Protein AF-A0A6I9PAQ1-F1 (afdb_monomer)

Foldseek 3Di:
DDDDDDDDDDPDPDPPCVPDDPVRVVVVVVVVVVVVVCVPDPPVVVVVVVVPPPPPDPDPDDDDDDDDPDDPDPVPVVLVVLVVVLVVLVVLLVVLVVLVVCVVVCVPVDQDPVNVVSVVCNVVSVVSNVVSVVVD

Nearest PDB structures (foldseek):
  8cok-assembly1_A  TM=4.013E-01  e=2.602E+00  Homo sapiens
  6jx6-assembly1_C  TM=5.264E-01  e=7.645E+00  Homo sapiens

Organism: NCBI:txid8208

Sequence (136 aa):
MSAPESQQQKPAGDSDTAGLSKAAKRNMKRKEKRKQQQEDGDVDSVSDAVENVSISEDANEKTSKSNPPNPPDDSSASAAERAKKLKNLKKKLRQAEDLQQKVDSGEIDEVTKDQKEKLSRVETLRDEVLQLERES

Solvent-accessible surface area (backbone atoms only — not comparable to full-atom values): 8704 Å² total; per-residue (Å²): 140,87,82,85,82,84,80,88,75,77,82,83,77,70,79,90,54,82,86,56,54,76,64,53,53,54,48,52,55,52,52,52,55,54,47,57,62,48,76,77,72,58,65,65,65,62,53,53,63,65,71,67,68,73,87,59,86,90,64,98,72,89,82,84,90,71,82,77,77,86,71,82,87,62,62,64,67,53,46,57,53,49,53,50,50,44,55,52,37,53,52,52,36,49,55,30,49,56,49,50,50,32,44,75,70,56,78,43,85,75,79,47,72,70,53,50,55,44,50,68,42,38,63,60,37,51,52,53,38,54,50,53,62,72,77,103

InterPro domains:
  IPR039333 Partner of Y14 and mago [PTHR22959] (6-135)

Structure (mmCIF, N/CA/C/O backbone):
data_AF-A0A6I9PAQ1-F1
#
_entry.id   AF-A0A6I9PAQ1-F1
#
loop_
_atom_site.group_PDB
_atom_site.id
_atom_site.type_symbol
_atom_site.label_atom_id
_atom_site.label_alt_id
_atom_site.label_comp_id
_atom_site.label_asym_id
_atom_site.label_entity_id
_atom_site.label_seq_id
_atom_site.pdbx_PDB_ins_code
_atom_site.Cartn_x
_atom_site.Cartn_y
_atom_site.Cartn_z
_atom_site.occupancy
_atom_site.B_iso_or_equiv
_atom_site.auth_seq_id
_atom_site.auth_comp_id
_atom_site.auth_asym_id
_atom_site.auth_atom_id
_atom_site.pdbx_PDB_model_num
ATOM 1 N N . MET A 1 1 ? 13.706 -49.468 59.298 1.00 41.09 1 MET A N 1
ATOM 2 C CA . MET A 1 1 ? 14.551 -49.165 58.124 1.00 41.09 1 MET A CA 1
ATOM 3 C C . MET A 1 1 ? 13.664 -48.445 57.125 1.00 41.09 1 MET A C 1
ATOM 5 O O . MET A 1 1 ? 12.723 -49.047 56.630 1.00 41.09 1 MET A O 1
ATOM 9 N N . SER A 1 2 ? 13.881 -47.140 56.972 1.00 43.12 2 SER A N 1
ATOM 10 C CA . SER A 1 2 ? 13.083 -46.234 56.138 1.00 43.12 2 SER A CA 1
ATOM 11 C C . SER A 1 2 ? 13.623 -46.186 54.710 1.00 43.12 2 SER A C 1
ATOM 13 O O . SER A 1 2 ? 14.837 -46.162 54.528 1.00 43.12 2 SER A O 1
ATOM 15 N N . ALA A 1 3 ? 12.733 -46.079 53.725 1.00 54.00 3 ALA A N 1
ATOM 16 C CA . ALA A 1 3 ? 13.043 -45.621 52.373 1.00 54.00 3 ALA A CA 1
ATOM 17 C C . ALA A 1 3 ? 11.955 -44.620 51.944 1.00 54.00 3 ALA A C 1
ATOM 19 O O . ALA A 1 3 ? 10.779 -44.984 51.984 1.00 54.00 3 ALA A O 1
ATOM 20 N N . PRO A 1 4 ? 12.294 -43.373 51.576 1.00 51.00 4 PRO A N 1
ATOM 21 C CA . PRO A 1 4 ? 11.355 -42.474 50.923 1.00 51.00 4 PRO A CA 1
ATOM 22 C C . PRO A 1 4 ? 11.511 -42.548 49.397 1.00 51.00 4 PRO A C 1
ATOM 24 O O . PRO A 1 4 ? 12.598 -42.377 48.844 1.00 51.00 4 PRO A O 1
ATOM 27 N N . GLU A 1 5 ? 10.390 -42.797 48.726 1.00 46.84 5 GLU A N 1
ATOM 28 C CA . GLU A 1 5 ? 10.233 -42.743 47.276 1.00 46.84 5 GLU A CA 1
ATOM 29 C C . GLU A 1 5 ? 10.329 -41.284 46.803 1.00 46.84 5 GLU A C 1
ATOM 31 O O . GLU A 1 5 ? 9.583 -40.407 47.240 1.00 46.84 5 GLU A O 1
ATOM 36 N N . SER A 1 6 ? 11.305 -41.011 45.938 1.00 48.34 6 SER A N 1
ATOM 37 C CA . SER A 1 6 ? 11.555 -39.684 45.378 1.00 48.34 6 SER A CA 1
ATOM 38 C C . SER A 1 6 ? 10.539 -39.376 44.282 1.00 48.34 6 SER A C 1
ATOM 40 O O . SER A 1 6 ? 10.718 -39.755 43.125 1.00 48.34 6 SER A O 1
ATOM 42 N N . GLN A 1 7 ? 9.476 -38.654 44.636 1.00 50.91 7 GLN A N 1
ATOM 43 C CA . GLN A 1 7 ? 8.576 -38.056 43.658 1.00 50.91 7 GLN A CA 1
ATOM 44 C C . GLN A 1 7 ? 9.226 -36.796 43.074 1.00 50.91 7 GLN A C 1
ATOM 46 O O . GLN A 1 7 ? 9.387 -35.765 43.723 1.00 50.91 7 GLN A O 1
ATOM 51 N N . GLN A 1 8 ? 9.639 -36.925 41.819 1.00 51.41 8 GLN A N 1
ATOM 52 C CA . GLN A 1 8 ? 10.270 -35.903 40.999 1.00 51.41 8 GLN A CA 1
ATOM 53 C C . GLN A 1 8 ? 9.258 -34.779 40.700 1.00 51.41 8 GLN A C 1
ATOM 55 O O . GLN A 1 8 ? 8.426 -34.892 39.798 1.00 51.41 8 GLN A O 1
ATOM 60 N N . GLN A 1 9 ? 9.310 -33.680 41.457 1.00 46.59 9 GLN A N 1
ATOM 61 C CA . GLN A 1 9 ? 8.621 -32.440 41.105 1.00 46.59 9 GLN A CA 1
ATOM 62 C C . GLN A 1 9 ? 9.584 -31.475 40.404 1.00 46.59 9 GLN A C 1
ATOM 64 O O . GLN A 1 9 ? 10.635 -31.094 40.906 1.00 46.59 9 GLN A O 1
ATOM 69 N N . LYS A 1 10 ? 9.172 -31.154 39.178 1.00 51.62 10 LYS A N 1
ATOM 70 C CA . LYS A 1 10 ? 9.732 -30.238 38.181 1.00 51.62 10 LYS A CA 1
ATOM 71 C C . LYS A 1 10 ? 10.323 -28.961 38.810 1.00 51.62 10 LYS A C 1
ATOM 73 O O . LYS A 1 10 ? 9.607 -28.315 39.575 1.00 51.62 10 LYS A O 1
ATOM 78 N N . PRO A 1 11 ? 11.548 -28.530 38.445 1.00 43.38 11 PRO A N 1
ATOM 79 C CA . PRO A 1 11 ? 12.016 -27.212 38.842 1.00 43.38 11 PRO A CA 1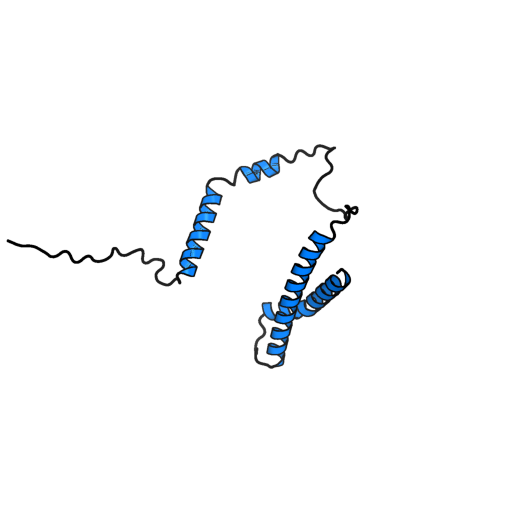
ATOM 80 C C . PRO A 1 11 ? 11.151 -26.160 38.145 1.00 43.38 11 PRO A C 1
ATOM 82 O O . PRO A 1 11 ? 10.982 -26.169 36.922 1.00 43.38 11 PRO A O 1
ATOM 85 N N . ALA A 1 12 ? 10.557 -25.298 38.965 1.00 47.47 12 ALA A N 1
ATOM 86 C CA . ALA A 1 12 ? 9.840 -24.107 38.557 1.00 47.47 12 ALA A CA 1
ATOM 87 C C . ALA A 1 12 ? 10.762 -23.243 37.687 1.00 47.47 12 ALA A C 1
ATOM 89 O O . ALA A 1 12 ? 11.703 -22.624 38.174 1.00 47.47 12 ALA A O 1
ATOM 90 N N . GLY A 1 13 ? 10.509 -23.254 36.380 1.00 45.38 13 GLY A N 1
ATOM 91 C CA . GLY A 1 13 ? 11.106 -22.311 35.452 1.00 45.38 13 GLY A CA 1
ATOM 92 C C . GLY A 1 13 ? 10.340 -20.999 35.521 1.00 45.38 13 GLY A C 1
ATOM 93 O O . GLY A 1 13 ? 9.229 -20.930 35.002 1.00 45.38 13 GLY A O 1
A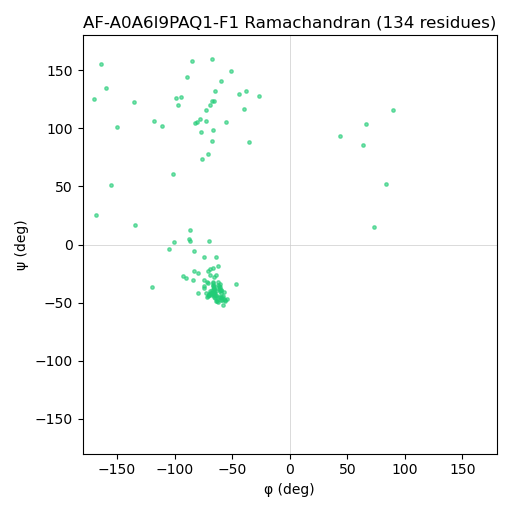TOM 94 N N . ASP A 1 14 ? 10.956 -20.012 36.165 1.00 45.94 14 ASP A N 1
ATOM 95 C CA . ASP A 1 14 ? 10.868 -18.580 35.863 1.00 45.94 14 ASP A CA 1
ATOM 96 C C . ASP A 1 14 ? 9.459 -18.033 35.555 1.00 45.94 14 ASP A C 1
ATOM 98 O O . ASP A 1 14 ? 8.961 -18.032 34.419 1.00 45.94 14 ASP A O 1
ATOM 102 N N . SER A 1 15 ? 8.814 -17.541 36.613 1.00 52.75 15 SER A N 1
ATOM 103 C CA . SER A 1 15 ? 7.461 -16.980 36.621 1.00 52.75 15 SER A CA 1
ATOM 104 C C . SER A 1 15 ? 7.315 -15.626 35.910 1.00 52.75 15 SER A C 1
ATOM 106 O O . SER A 1 15 ? 6.203 -15.111 35.843 1.00 52.75 15 SER A O 1
ATOM 108 N N . ASP A 1 16 ? 8.356 -15.070 35.291 1.00 54.78 16 ASP A N 1
ATOM 109 C CA . ASP A 1 16 ? 8.293 -13.731 34.680 1.00 54.78 16 ASP A CA 1
ATOM 110 C C . ASP A 1 16 ? 7.789 -13.713 33.224 1.00 54.78 16 ASP A C 1
ATOM 112 O O . ASP A 1 16 ? 7.718 -12.673 32.572 1.00 54.78 16 ASP A O 1
ATOM 116 N N . THR A 1 17 ? 7.370 -14.864 32.682 1.00 51.28 17 THR A N 1
ATOM 117 C CA . THR A 1 17 ? 6.840 -14.957 31.303 1.00 51.28 17 THR A CA 1
ATOM 118 C C . THR A 1 17 ? 5.559 -15.787 31.175 1.00 51.28 17 THR A C 1
ATOM 120 O O . THR A 1 17 ? 5.197 -16.219 30.072 1.00 51.28 17 THR A O 1
ATOM 123 N N . ALA A 1 18 ? 4.870 -16.035 32.292 1.00 53.66 18 ALA A N 1
ATOM 124 C CA . ALA A 1 18 ? 3.764 -16.990 32.397 1.00 53.66 18 ALA A CA 1
ATOM 125 C C . ALA A 1 18 ? 2.511 -16.646 31.556 1.00 53.66 18 ALA A C 1
ATOM 127 O O . ALA A 1 18 ? 1.660 -17.510 31.369 1.00 53.66 18 ALA A O 1
ATOM 128 N N . GLY A 1 19 ? 2.414 -15.438 30.986 1.00 57.72 19 GLY A N 1
ATOM 129 C CA . GLY A 1 19 ? 1.297 -15.017 30.124 1.00 57.72 19 GLY A CA 1
ATOM 130 C C . GLY A 1 19 ? 1.593 -14.966 28.619 1.00 57.72 19 GLY A C 1
ATOM 131 O O . GLY A 1 19 ? 0.705 -14.662 27.826 1.00 57.72 19 GLY A O 1
ATOM 132 N N . LEU A 1 20 ? 2.832 -15.226 28.188 1.00 57.72 20 LEU A N 1
ATOM 133 C CA . LEU A 1 20 ? 3.242 -14.993 26.801 1.00 57.72 20 LEU A CA 1
ATOM 134 C C . LEU A 1 20 ? 3.203 -16.277 25.964 1.00 57.72 20 LEU A C 1
ATOM 136 O O . LEU A 1 20 ? 3.855 -17.276 26.275 1.00 57.72 20 LEU A O 1
ATOM 140 N N . SER A 1 21 ? 2.478 -16.213 24.843 1.00 68.81 21 SER A N 1
ATOM 141 C CA . SER A 1 21 ? 2.417 -17.278 23.836 1.00 68.81 21 SER A CA 1
ATOM 142 C C . SER A 1 21 ? 3.819 -17.728 23.397 1.00 68.81 21 SER A C 1
ATOM 144 O O . SER A 1 21 ? 4.748 -16.920 23.322 1.00 68.81 21 SER A O 1
ATOM 146 N N . LYS A 1 22 ? 3.979 -19.008 23.021 1.00 74.56 22 LYS A N 1
ATOM 147 C CA . LYS A 1 22 ? 5.259 -19.588 22.543 1.00 74.56 22 LYS A CA 1
ATOM 148 C C . LYS A 1 22 ? 5.970 -18.716 21.489 1.00 74.56 22 LYS A C 1
ATOM 150 O O . LYS A 1 22 ? 7.197 -18.637 21.482 1.00 74.56 22 LYS A O 1
ATOM 155 N N . ALA A 1 23 ? 5.211 -18.028 20.631 1.00 71.19 23 ALA A N 1
ATOM 156 C CA . ALA A 1 23 ? 5.736 -17.096 19.632 1.00 71.19 23 ALA A CA 1
ATOM 157 C C . ALA A 1 23 ? 6.341 -15.815 20.240 1.00 71.19 23 ALA A C 1
ATOM 159 O O . ALA A 1 23 ? 7.416 -15.390 19.818 1.00 71.19 23 ALA A O 1
ATOM 160 N N . ALA A 1 24 ? 5.698 -15.236 21.256 1.00 74.12 24 ALA A N 1
ATOM 161 C CA . ALA A 1 24 ? 6.184 -14.045 21.950 1.00 74.12 24 ALA A CA 1
ATOM 162 C C . ALA A 1 24 ? 7.496 -14.333 22.698 1.00 74.12 24 ALA A C 1
ATOM 164 O O . ALA A 1 24 ? 8.454 -13.570 22.576 1.00 74.12 24 ALA A O 1
ATOM 165 N N . LYS A 1 25 ? 7.595 -15.504 23.346 1.00 76.44 25 LYS A N 1
ATOM 166 C CA . LYS A 1 25 ? 8.841 -15.992 23.965 1.00 76.44 25 LYS A CA 1
ATOM 167 C C . LYS A 1 25 ? 9.981 -16.124 22.952 1.00 76.44 25 LYS A C 1
ATOM 169 O O . LYS A 1 25 ? 11.100 -15.678 23.198 1.00 76.44 25 LYS A O 1
ATOM 174 N N . ARG A 1 26 ? 9.697 -16.696 21.776 1.00 80.62 26 ARG A N 1
ATOM 175 C CA . ARG A 1 26 ? 10.698 -16.846 20.707 1.00 80.62 26 ARG A CA 1
ATOM 176 C C . ARG A 1 26 ? 11.142 -15.496 20.131 1.00 80.62 26 ARG A C 1
ATOM 178 O O . ARG A 1 26 ? 12.310 -15.353 19.777 1.00 80.62 26 ARG A O 1
ATOM 185 N N . ASN A 1 27 ? 10.238 -14.521 20.039 1.00 81.38 27 ASN A N 1
ATOM 186 C CA . ASN A 1 27 ? 10.546 -13.192 19.512 1.00 81.38 27 ASN A CA 1
ATOM 187 C C . ASN A 1 27 ? 11.415 -12.379 20.487 1.00 81.38 27 ASN A C 1
ATOM 189 O O . ASN A 1 27 ? 12.450 -11.859 20.074 1.00 81.38 27 ASN A O 1
ATOM 193 N N . MET A 1 28 ? 11.081 -12.387 21.784 1.00 78.25 28 MET A N 1
ATOM 194 C CA . MET A 1 28 ? 11.899 -11.761 22.835 1.00 78.25 28 MET A CA 1
ATOM 195 C C . MET A 1 28 ? 13.329 -12.304 22.840 1.00 78.25 28 MET A C 1
ATOM 197 O O . MET A 1 28 ? 14.275 -11.529 22.747 1.00 78.25 28 MET A O 1
ATOM 201 N N . LYS A 1 29 ? 13.494 -13.632 22.786 1.00 79.00 29 LYS A N 1
ATOM 202 C CA . LYS A 1 29 ? 14.823 -14.260 22.728 1.00 79.00 29 LYS A CA 1
ATOM 203 C C . LYS A 1 29 ? 15.633 -13.838 21.494 1.00 79.00 29 LYS A C 1
ATOM 205 O O . LYS A 1 29 ? 16.855 -13.724 21.549 1.00 79.00 29 LYS A O 1
ATOM 210 N N . ARG A 1 30 ? 14.965 -13.595 20.360 1.00 77.94 30 ARG A N 1
ATOM 211 C CA . ARG A 1 30 ? 15.617 -13.116 19.131 1.00 77.94 30 ARG A CA 1
ATOM 212 C C . ARG A 1 30 ? 16.006 -11.640 19.230 1.00 77.94 30 ARG A C 1
ATOM 214 O O . ARG A 1 30 ? 17.062 -11.273 18.722 1.00 77.94 30 ARG A O 1
ATOM 221 N N . LYS A 1 31 ? 15.175 -10.816 19.874 1.00 82.19 31 LYS A N 1
ATOM 222 C CA . LYS A 1 31 ? 15.450 -9.397 20.130 1.00 82.19 31 LYS A CA 1
ATOM 223 C C . LYS A 1 31 ? 16.627 -9.229 21.095 1.00 82.19 31 LYS A C 1
ATOM 225 O O . LYS A 1 31 ? 17.513 -8.431 20.819 1.00 82.19 31 LYS A O 1
ATOM 230 N N . GLU A 1 32 ? 16.679 -10.038 22.149 1.00 73.06 32 GLU A N 1
ATOM 231 C CA . GLU A 1 32 ? 17.764 -10.029 23.136 1.00 73.06 32 GLU A CA 1
ATOM 232 C C . GLU A 1 32 ? 19.104 -10.477 22.530 1.00 73.06 32 GLU A C 1
ATOM 234 O O . GLU A 1 32 ? 20.102 -9.780 22.681 1.00 73.06 32 GLU A O 1
ATOM 239 N N . LYS A 1 33 ? 19.116 -11.543 21.710 1.00 74.50 33 LYS A N 1
ATOM 240 C CA . LYS A 1 33 ? 20.326 -11.962 20.973 1.00 74.50 33 LYS A CA 1
ATOM 241 C C . LYS A 1 33 ? 20.845 -10.881 20.015 1.00 74.50 33 LYS A C 1
ATOM 243 O O . LYS A 1 33 ? 22.049 -10.748 19.830 1.00 74.50 33 LYS A O 1
ATOM 248 N N . ARG A 1 34 ? 19.940 -10.125 19.384 1.00 71.25 34 ARG A N 1
ATOM 249 C CA . ARG A 1 34 ? 20.312 -9.033 18.473 1.00 71.25 34 ARG A CA 1
ATOM 250 C C . ARG A 1 34 ? 20.891 -7.835 19.228 1.00 71.25 34 ARG A C 1
ATOM 252 O O . ARG A 1 34 ? 21.772 -7.184 18.692 1.00 71.25 34 ARG A O 1
ATOM 259 N N . LYS A 1 35 ? 20.424 -7.587 20.456 1.00 68.69 35 LYS A N 1
ATOM 260 C CA . LYS A 1 35 ? 20.938 -6.520 21.318 1.00 68.69 35 LYS A CA 1
ATOM 261 C C . LYS A 1 35 ? 22.329 -6.850 21.876 1.00 68.69 35 LYS A C 1
ATOM 263 O O . LYS A 1 35 ? 23.202 -6.001 21.797 1.00 68.69 35 LYS A O 1
ATOM 268 N N . GLN A 1 36 ? 22.567 -8.092 22.309 1.00 60.91 36 GLN A N 1
ATOM 269 C CA . GLN A 1 36 ? 23.911 -8.531 22.728 1.00 60.91 36 GLN A CA 1
ATOM 270 C C . GLN A 1 36 ? 24.938 -8.462 21.586 1.00 60.91 36 GLN A C 1
ATOM 272 O O . GLN A 1 36 ? 26.078 -8.091 21.813 1.00 60.91 36 GLN A O 1
ATOM 277 N N . GLN A 1 37 ? 24.538 -8.739 20.338 1.00 59.03 37 GLN A N 1
ATOM 278 C CA . GLN A 1 37 ? 25.421 -8.519 19.180 1.00 59.03 37 GLN A CA 1
ATOM 279 C C . GLN A 1 37 ? 25.732 -7.044 18.903 1.00 59.03 37 GLN A C 1
ATOM 281 O O . GLN A 1 37 ? 26.698 -6.767 18.204 1.00 59.03 37 GLN A O 1
ATOM 286 N N . GLN A 1 38 ? 24.916 -6.118 19.406 1.00 56.34 38 GLN A N 1
ATOM 287 C CA . GLN A 1 38 ? 25.096 -4.683 19.204 1.00 56.34 38 GLN A CA 1
ATOM 288 C C . GLN A 1 38 ? 25.911 -4.028 20.329 1.00 56.34 38 GLN A C 1
ATOM 290 O O . GLN A 1 38 ? 26.559 -3.020 20.084 1.00 56.34 38 GLN A O 1
ATOM 295 N N . GLU A 1 39 ? 25.899 -4.590 21.544 1.00 53.88 39 GLU A N 1
ATOM 296 C CA . GLU A 1 39 ? 26.634 -4.034 22.693 1.00 53.88 39 GLU A CA 1
ATOM 297 C C . GLU A 1 39 ? 28.122 -4.442 22.730 1.00 53.88 39 GLU A C 1
ATOM 299 O O . GLU A 1 39 ? 28.919 -3.693 23.283 1.00 53.88 39 GLU A O 1
ATOM 304 N N . ASP A 1 40 ? 28.525 -5.548 22.091 1.00 54.56 40 ASP A N 1
ATOM 305 C CA . ASP A 1 40 ? 29.917 -6.049 22.129 1.00 54.56 40 ASP A CA 1
ATOM 306 C C . ASP A 1 40 ? 30.780 -5.713 20.890 1.00 54.56 40 ASP A C 1
ATOM 308 O O . ASP A 1 40 ? 31.936 -6.127 20.824 1.00 54.56 40 ASP A O 1
ATOM 312 N N . GLY A 1 41 ? 30.279 -4.980 19.885 1.00 54.41 41 GLY A N 1
ATOM 313 C CA . GLY A 1 41 ? 31.079 -4.795 18.663 1.00 54.41 41 GLY A CA 1
ATOM 314 C C . GLY A 1 41 ? 30.642 -3.757 17.638 1.00 54.41 41 GLY A C 1
ATOM 315 O O . GLY A 1 41 ? 30.965 -3.943 16.470 1.00 54.41 41 GLY A O 1
ATOM 316 N N . ASP A 1 42 ? 29.910 -2.703 18.008 1.00 53.66 42 ASP A N 1
ATOM 317 C CA . ASP A 1 42 ? 29.438 -1.735 17.001 1.00 53.66 42 ASP A CA 1
ATOM 318 C C . ASP A 1 42 ? 29.153 -0.336 17.574 1.00 53.66 42 ASP A C 1
ATOM 320 O O . ASP A 1 42 ? 28.074 0.223 17.403 1.00 53.66 42 ASP A O 1
ATOM 324 N N . VAL A 1 43 ? 30.109 0.243 18.304 1.00 54.34 43 VAL A N 1
ATOM 325 C CA . VAL A 1 43 ? 30.097 1.696 18.584 1.00 54.34 43 VAL A CA 1
ATOM 326 C C . VAL A 1 43 ? 31.352 2.361 18.019 1.00 54.34 43 VAL A C 1
ATOM 328 O O . VAL A 1 43 ? 31.252 3.432 17.430 1.00 54.34 43 VAL A O 1
ATOM 331 N N . ASP A 1 44 ? 32.500 1.680 18.064 1.00 53.19 44 ASP A N 1
ATOM 332 C CA . ASP A 1 44 ? 33.740 2.154 17.431 1.00 53.19 44 ASP A CA 1
ATOM 333 C C . ASP A 1 44 ? 33.656 2.157 15.894 1.00 53.19 44 ASP A C 1
ATOM 335 O O . ASP A 1 44 ? 34.060 3.119 15.251 1.00 53.19 44 ASP A O 1
ATOM 339 N N . SER A 1 45 ? 33.019 1.147 15.284 1.00 53.09 45 SER A N 1
ATOM 340 C CA . SER A 1 45 ? 32.963 1.037 13.817 1.00 53.09 45 SER A CA 1
ATOM 341 C C . SER A 1 45 ? 32.097 2.107 13.137 1.00 53.09 45 SER A C 1
ATOM 343 O O . SER A 1 45 ? 32.274 2.359 11.945 1.00 53.09 45 SER A O 1
ATOM 345 N N . VAL A 1 46 ? 31.161 2.734 13.860 1.00 58.69 46 VAL A N 1
ATOM 346 C CA . VAL A 1 46 ? 30.345 3.840 13.329 1.00 58.69 46 VAL A CA 1
ATOM 347 C C . VAL A 1 46 ? 31.087 5.177 13.458 1.00 58.69 46 VAL A C 1
ATOM 349 O O . VAL A 1 46 ? 30.923 6.031 12.587 1.00 58.69 46 VAL A O 1
ATOM 352 N N . SER A 1 47 ? 31.942 5.344 14.477 1.00 56.41 47 SER A N 1
ATOM 353 C CA . SER A 1 47 ? 32.847 6.500 14.597 1.00 56.41 47 SER A CA 1
ATOM 354 C C . SER A 1 47 ? 33.973 6.457 13.557 1.00 56.41 47 SER A C 1
ATOM 356 O O . SER A 1 47 ? 34.190 7.440 12.851 1.00 56.41 47 SER A O 1
ATOM 358 N N . ASP A 1 48 ? 34.606 5.300 13.349 1.00 56.88 48 ASP A N 1
ATOM 359 C CA . ASP A 1 48 ? 35.630 5.129 12.305 1.00 56.88 48 ASP A CA 1
ATOM 360 C C . ASP A 1 48 ? 35.077 5.352 10.886 1.00 56.88 48 ASP A C 1
ATOM 362 O O . ASP A 1 48 ? 35.778 5.843 9.996 1.00 56.88 48 ASP A O 1
ATOM 366 N N . ALA A 1 49 ? 33.801 5.020 10.659 1.00 59.41 49 ALA A N 1
ATOM 367 C CA . ALA A 1 49 ? 33.138 5.233 9.375 1.00 59.41 49 ALA A CA 1
ATOM 368 C C . ALA A 1 49 ? 32.861 6.717 9.068 1.00 59.41 49 ALA A C 1
ATOM 370 O O . ALA A 1 49 ? 32.726 7.065 7.893 1.00 59.41 49 ALA A O 1
ATOM 371 N N . VAL A 1 50 ? 32.784 7.593 10.080 1.00 61.25 50 VAL A N 1
ATOM 372 C CA . VAL A 1 50 ? 32.663 9.047 9.863 1.00 61.25 50 VAL A CA 1
ATOM 373 C C . VAL A 1 50 ? 34.023 9.748 9.789 1.00 61.25 50 VAL A C 1
ATOM 375 O O . VAL A 1 50 ? 34.134 10.731 9.061 1.00 61.25 50 VAL A O 1
ATOM 378 N N . GLU A 1 51 ? 35.064 9.239 10.461 1.00 58.62 51 GLU A N 1
ATOM 379 C CA . GLU A 1 51 ? 36.423 9.814 10.408 1.00 58.62 51 GLU A CA 1
ATOM 380 C C . GLU A 1 51 ? 37.216 9.429 9.146 1.00 58.62 51 GLU A C 1
ATOM 382 O O . GLU A 1 51 ? 38.062 10.203 8.702 1.00 58.62 51 GLU A O 1
ATOM 387 N N . ASN A 1 52 ? 36.905 8.303 8.491 1.00 54.97 52 ASN A N 1
ATOM 388 C CA . ASN A 1 52 ? 37.579 7.877 7.253 1.00 54.97 52 ASN A CA 1
ATOM 389 C C . ASN A 1 52 ? 36.984 8.453 5.950 1.00 54.97 52 ASN A C 1
ATOM 391 O O . ASN A 1 52 ? 37.366 8.025 4.857 1.00 54.97 52 ASN A O 1
ATOM 395 N N . VAL A 1 53 ? 36.099 9.456 6.014 1.00 58.31 53 VAL A N 1
ATOM 396 C CA . VAL A 1 53 ? 35.701 10.232 4.822 1.00 58.31 53 VAL A CA 1
ATOM 397 C C . VAL A 1 53 ? 36.825 11.218 4.470 1.00 58.31 53 VAL A C 1
ATOM 399 O O . VAL A 1 53 ? 36.730 12.424 4.681 1.00 58.31 53 VAL A O 1
ATOM 402 N N . SER A 1 54 ? 37.922 10.691 3.924 1.00 49.75 54 SER A N 1
ATOM 403 C CA . SER A 1 54 ? 38.909 11.485 3.193 1.00 49.75 54 SER A CA 1
ATOM 404 C C . SER A 1 54 ? 38.300 11.869 1.845 1.00 49.75 54 SER A C 1
ATOM 406 O O . SER A 1 54 ? 38.150 11.033 0.955 1.00 49.75 54 SER A O 1
ATOM 408 N N . ILE A 1 55 ? 37.913 13.139 1.709 1.00 57.53 55 ILE A N 1
ATOM 409 C CA . ILE A 1 55 ? 37.506 13.759 0.441 1.00 57.53 55 ILE A CA 1
ATOM 410 C C . ILE A 1 55 ? 38.776 13.915 -0.406 1.00 57.53 55 ILE A C 1
ATOM 412 O O . ILE A 1 55 ? 39.388 14.979 -0.462 1.00 57.53 55 ILE A O 1
ATOM 416 N N . SER A 1 56 ? 39.222 12.816 -1.007 1.00 48.25 56 SER A N 1
ATOM 417 C CA . SER A 1 56 ? 40.185 12.844 -2.098 1.00 48.25 56 SER A CA 1
ATOM 418 C C . SER A 1 56 ? 39.410 13.121 -3.381 1.00 48.25 56 SER A C 1
ATOM 420 O O . SER A 1 56 ? 38.677 12.277 -3.893 1.00 48.25 56 SER A O 1
ATOM 422 N N . GLU A 1 57 ? 39.544 14.361 -3.842 1.00 55.34 57 GLU A N 1
ATOM 423 C CA . GLU A 1 57 ? 39.359 14.761 -5.234 1.00 55.34 57 GLU A CA 1
ATOM 424 C C . GLU A 1 57 ? 40.061 13.712 -6.127 1.00 55.34 57 GLU A C 1
ATOM 426 O O . GLU A 1 57 ? 41.184 13.317 -5.820 1.00 55.34 57 GLU A O 1
ATOM 431 N N . ASP A 1 58 ? 39.354 13.197 -7.141 1.00 50.75 58 ASP A N 1
ATOM 432 C CA . ASP A 1 58 ? 39.680 12.007 -7.960 1.00 50.75 58 ASP A CA 1
ATOM 433 C C . ASP A 1 58 ? 39.283 10.617 -7.408 1.00 50.75 58 ASP A C 1
ATOM 435 O O . ASP A 1 58 ? 40.047 9.653 -7.428 1.00 50.75 58 ASP A O 1
ATOM 439 N N . ALA A 1 59 ? 38.011 10.458 -7.034 1.00 42.84 59 ALA A N 1
ATOM 440 C CA . ALA A 1 59 ? 37.304 9.180 -7.160 1.00 42.84 59 ALA A CA 1
ATOM 441 C C . ALA A 1 59 ? 35.804 9.425 -7.384 1.00 42.84 59 ALA A C 1
ATOM 443 O O . ALA A 1 59 ? 35.037 9.722 -6.470 1.00 42.84 59 ALA A O 1
ATOM 444 N N . ASN A 1 60 ? 35.379 9.314 -8.640 1.00 51.53 60 ASN A N 1
ATOM 445 C CA . ASN A 1 60 ? 33.977 9.324 -9.034 1.00 51.53 60 ASN A CA 1
ATOM 446 C C . ASN A 1 60 ? 33.275 8.055 -8.519 1.00 51.53 60 ASN A C 1
ATOM 448 O O . ASN A 1 60 ? 33.217 7.067 -9.241 1.00 51.53 60 ASN A O 1
ATOM 452 N N . GLU A 1 61 ? 32.731 8.075 -7.301 1.00 53.81 61 GLU A N 1
ATOM 453 C CA . GLU A 1 61 ? 31.507 7.343 -6.953 1.00 53.81 61 GLU A CA 1
ATOM 454 C C . GLU A 1 61 ? 30.963 7.727 -5.563 1.00 53.81 61 GLU A C 1
ATOM 456 O O . GLU A 1 61 ? 31.615 7.540 -4.544 1.00 53.81 61 GLU A O 1
ATOM 461 N N . LYS A 1 62 ? 29.687 8.142 -5.564 1.00 62.56 62 LYS A N 1
ATOM 462 C CA . LYS A 1 62 ? 28.712 8.139 -4.451 1.00 62.56 62 LYS A CA 1
ATOM 463 C C . LYS A 1 62 ? 29.058 9.081 -3.286 1.00 62.56 62 LYS A C 1
ATOM 465 O O . LYS A 1 62 ? 29.816 8.768 -2.387 1.00 62.56 62 LYS A O 1
ATOM 470 N N . THR A 1 63 ? 28.394 10.224 -3.165 1.00 57.06 63 THR A N 1
ATOM 471 C CA . THR A 1 63 ? 26.960 10.300 -2.857 1.00 57.06 63 THR A CA 1
ATOM 472 C C . THR A 1 63 ? 26.400 11.690 -3.170 1.00 57.06 63 THR A C 1
ATOM 474 O O . THR A 1 63 ? 27.090 12.696 -3.073 1.00 57.06 63 THR A O 1
ATOM 477 N N . SER A 1 64 ? 25.089 11.717 -3.421 1.00 51.59 64 SER A N 1
ATOM 478 C CA . SER A 1 64 ? 24.207 12.890 -3.504 1.00 51.59 64 SER A CA 1
ATOM 479 C C . SER A 1 64 ? 24.051 13.541 -4.879 1.00 51.59 64 SER A C 1
ATOM 481 O O . SER A 1 64 ? 24.938 14.196 -5.403 1.00 51.59 64 SER A O 1
ATOM 483 N N . LYS A 1 65 ? 22.802 13.464 -5.358 1.00 54.38 65 LYS A N 1
ATOM 484 C CA . LYS A 1 65 ? 22.195 14.309 -6.394 1.00 54.38 65 LYS A CA 1
ATOM 485 C C . LYS A 1 65 ? 22.825 14.209 -7.779 1.00 54.38 65 LYS A C 1
ATOM 487 O O . LYS A 1 65 ? 23.529 15.103 -8.229 1.00 54.38 65 LYS A O 1
ATOM 492 N N . SER A 1 66 ? 22.364 13.228 -8.533 1.00 40.19 66 SER A N 1
ATOM 493 C CA . SER A 1 66 ? 22.212 13.411 -9.969 1.00 40.19 66 SER A CA 1
ATOM 494 C C . SER A 1 66 ? 21.233 12.387 -10.514 1.00 40.19 66 SER A C 1
ATOM 496 O O . SER A 1 66 ? 21.254 11.207 -10.173 1.00 40.19 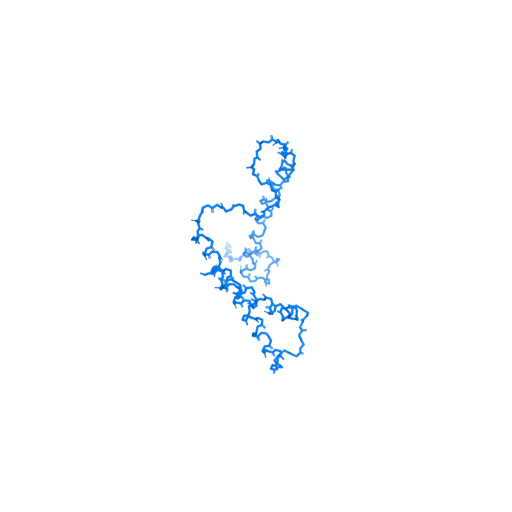66 SER A O 1
ATOM 498 N N . ASN A 1 67 ? 20.337 12.899 -11.349 1.00 50.09 67 ASN A N 1
ATOM 499 C CA . ASN A 1 67 ? 19.779 12.195 -12.489 1.00 50.09 67 ASN A CA 1
ATOM 500 C C . ASN A 1 67 ? 20.780 11.130 -12.995 1.00 50.09 67 ASN A C 1
ATOM 502 O O . ASN A 1 67 ? 21.945 11.485 -13.202 1.00 50.09 67 ASN A O 1
ATOM 506 N N . PRO A 1 68 ? 20.397 9.858 -13.173 1.00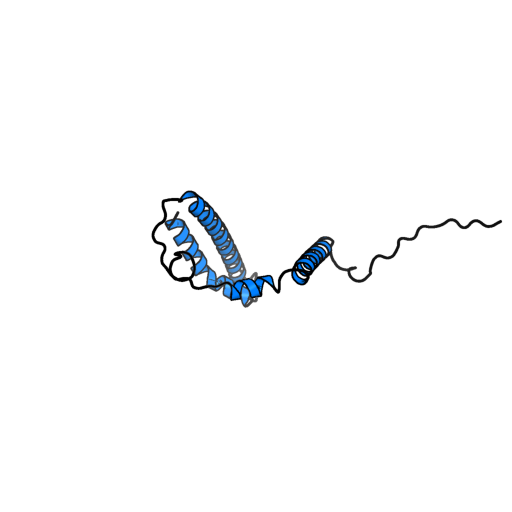 46.84 68 PRO A N 1
ATOM 507 C CA . PRO A 1 68 ? 21.343 8.873 -13.671 1.00 46.84 68 PRO A CA 1
ATOM 508 C C . PRO A 1 68 ? 21.755 9.245 -15.108 1.00 46.84 68 PRO A C 1
ATOM 510 O O . PRO A 1 68 ? 20.879 9.503 -15.936 1.00 46.84 68 PRO A O 1
ATOM 513 N N . PRO A 1 69 ? 23.054 9.261 -15.458 1.00 54.88 69 PRO A N 1
ATOM 514 C CA . PRO A 1 69 ? 23.442 8.978 -16.828 1.00 54.88 69 PRO A CA 1
ATOM 515 C C . PRO A 1 69 ? 23.114 7.499 -17.068 1.00 54.88 69 PRO A C 1
ATOM 517 O O . PRO A 1 69 ? 23.536 6.646 -16.289 1.00 54.88 69 PRO A O 1
ATOM 520 N N . ASN A 1 70 ? 22.298 7.212 -18.084 1.00 54.50 70 ASN A N 1
ATOM 521 C CA . ASN A 1 70 ? 21.901 5.857 -18.480 1.00 54.50 70 ASN A CA 1
ATOM 522 C C . ASN A 1 70 ? 23.080 4.861 -18.385 1.00 54.50 70 ASN A C 1
ATOM 524 O O . ASN A 1 70 ? 24.040 5.013 -19.144 1.00 54.50 70 ASN A O 1
ATOM 528 N N . PRO A 1 71 ? 23.019 3.832 -17.518 1.00 50.56 71 PRO A N 1
ATOM 529 C CA . PRO A 1 71 ? 23.850 2.645 -17.658 1.00 50.56 71 PRO A CA 1
ATOM 530 C C . PRO A 1 71 ? 23.169 1.658 -18.628 1.00 50.56 71 PRO A C 1
ATOM 532 O O . PRO A 1 71 ? 21.960 1.765 -18.859 1.00 50.56 71 PRO A O 1
ATOM 535 N N . PRO A 1 72 ? 23.925 0.731 -19.246 1.00 47.75 72 PRO A N 1
ATOM 536 C CA . PRO A 1 72 ? 23.402 -0.156 -20.275 1.00 47.75 72 PRO A CA 1
ATOM 537 C C . PRO A 1 72 ? 22.257 -0.999 -19.715 1.00 47.75 72 PRO A C 1
ATOM 539 O O . PRO A 1 72 ? 22.292 -1.432 -18.567 1.00 47.75 72 PRO A O 1
ATOM 542 N N . ASP A 1 73 ? 21.253 -1.177 -20.561 1.00 47.38 73 ASP A N 1
ATOM 543 C CA . ASP A 1 73 ? 20.022 -1.937 -20.390 1.00 47.38 73 ASP A CA 1
ATOM 544 C C . ASP A 1 73 ? 20.187 -3.228 -19.551 1.00 47.38 73 ASP A C 1
ATOM 546 O O . ASP A 1 73 ? 20.419 -4.311 -20.081 1.00 47.38 73 ASP A O 1
ATOM 550 N N . ASP A 1 74 ? 20.047 -3.128 -18.225 1.00 46.59 74 ASP A N 1
ATOM 551 C CA . ASP A 1 74 ? 19.670 -4.255 -17.360 1.00 46.59 74 ASP A CA 1
ATOM 552 C C . ASP A 1 74 ? 18.181 -4.104 -17.026 1.00 46.59 74 ASP A C 1
ATOM 554 O O . ASP A 1 74 ? 17.747 -3.887 -15.890 1.00 46.59 74 ASP A O 1
ATOM 558 N N . SER A 1 75 ? 17.358 -4.128 -18.076 1.00 55.19 75 SER A N 1
ATOM 559 C CA . SER A 1 75 ? 15.905 -3.989 -17.957 1.00 55.19 75 SER A CA 1
ATOM 560 C C . SER A 1 75 ? 15.270 -5.121 -17.134 1.00 55.19 75 SER A C 1
ATOM 562 O O . SER A 1 75 ? 14.162 -4.962 -16.621 1.00 55.19 75 SER A O 1
ATOM 564 N N . SER A 1 76 ? 15.963 -6.252 -16.940 1.00 55.25 76 SER A N 1
ATOM 565 C CA . SER A 1 76 ? 15.397 -7.438 -16.282 1.00 55.25 76 SER A CA 1
ATOM 566 C C . SER A 1 76 ? 15.377 -7.346 -14.748 1.00 55.25 76 SER A C 1
ATO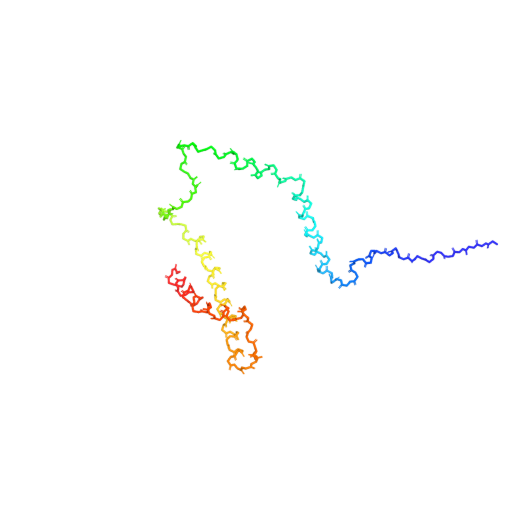M 568 O O . SER A 1 76 ? 14.357 -7.681 -14.132 1.00 55.25 76 SER A O 1
ATOM 570 N N . ALA A 1 77 ? 16.444 -6.835 -14.113 1.00 56.62 77 ALA A N 1
ATOM 571 C CA . ALA A 1 77 ? 16.473 -6.660 -12.659 1.00 56.62 77 ALA A CA 1
ATOM 572 C C . ALA A 1 77 ? 15.500 -5.553 -12.217 1.00 56.62 77 ALA A C 1
ATOM 574 O O . ALA A 1 77 ? 14.737 -5.734 -11.263 1.00 56.62 77 ALA A O 1
ATOM 575 N N . SER A 1 78 ? 15.437 -4.456 -12.982 1.00 70.06 78 SER A N 1
ATOM 576 C CA . SER A 1 78 ? 14.499 -3.355 -12.739 1.00 70.06 78 SER A CA 1
ATOM 577 C C . SER A 1 78 ? 13.038 -3.782 -12.934 1.00 70.06 78 SER A C 1
ATOM 579 O O . SER A 1 78 ? 12.182 -3.425 -12.123 1.00 70.06 78 SER A O 1
ATOM 581 N N . ALA A 1 79 ? 12.732 -4.614 -13.939 1.00 77.75 79 ALA A N 1
ATOM 582 C CA . ALA A 1 79 ? 11.377 -5.126 -14.164 1.00 77.75 79 ALA A CA 1
ATOM 583 C C . ALA A 1 79 ? 10.876 -6.008 -13.006 1.00 77.75 79 ALA A C 1
ATOM 585 O O . ALA A 1 79 ? 9.724 -5.886 -12.580 1.00 77.75 79 ALA A O 1
ATOM 586 N N . ALA A 1 80 ? 11.735 -6.860 -12.434 1.00 82.06 80 ALA A N 1
ATOM 587 C CA . ALA A 1 80 ? 11.367 -7.695 -11.290 1.00 82.06 80 ALA A CA 1
ATOM 588 C C . ALA A 1 80 ? 11.069 -6.864 -10.026 1.00 82.06 80 ALA A C 1
ATOM 590 O O . ALA A 1 80 ? 10.146 -7.187 -9.269 1.00 82.06 80 ALA A O 1
ATOM 591 N N . GLU A 1 81 ? 11.821 -5.788 -9.790 1.00 81.69 81 GLU A N 1
ATOM 592 C CA . GLU A 1 81 ? 11.573 -4.856 -8.686 1.00 81.69 81 GLU A CA 1
ATOM 593 C C . GLU A 1 81 ? 10.299 -4.030 -8.897 1.00 81.69 81 GLU A C 1
ATOM 595 O O . GLU A 1 81 ? 9.473 -3.939 -7.981 1.00 81.69 81 GLU A O 1
ATOM 600 N N . ARG A 1 82 ? 10.069 -3.523 -10.115 1.00 85.50 82 ARG A N 1
ATOM 601 C CA . ARG A 1 82 ? 8.827 -2.826 -10.496 1.00 85.50 82 ARG A CA 1
ATOM 602 C C . ARG A 1 82 ? 7.608 -3.725 -10.331 1.00 85.50 82 ARG A C 1
ATOM 604 O O . ARG A 1 82 ? 6.645 -3.327 -9.682 1.00 85.50 82 ARG A O 1
ATOM 611 N N . ALA A 1 83 ? 7.671 -4.974 -10.793 1.00 89.00 83 ALA A N 1
ATOM 612 C CA . ALA A 1 83 ? 6.582 -5.939 -10.643 1.00 89.00 83 ALA A CA 1
ATOM 613 C C . ALA A 1 83 ? 6.260 -6.240 -9.168 1.00 89.00 83 ALA A C 1
ATOM 615 O O . ALA A 1 83 ? 5.090 -6.377 -8.792 1.00 89.00 83 ALA A O 1
ATOM 616 N N . LYS A 1 84 ? 7.278 -6.321 -8.297 1.00 92.06 84 LYS A N 1
ATOM 617 C CA . LYS A 1 84 ? 7.075 -6.449 -6.842 1.00 92.06 84 LYS A CA 1
ATOM 618 C C . LYS A 1 84 ? 6.429 -5.191 -6.262 1.00 92.06 84 LYS A C 1
ATOM 620 O O . LYS A 1 84 ? 5.478 -5.307 -5.486 1.00 92.06 84 LYS A O 1
ATOM 625 N N . LYS A 1 85 ? 6.905 -4.003 -6.649 1.00 91.69 85 LYS A N 1
ATOM 626 C CA . LYS A 1 85 ? 6.360 -2.714 -6.200 1.00 91.69 85 LYS A CA 1
ATOM 627 C C . LYS A 1 85 ? 4.896 -2.556 -6.614 1.00 91.69 85 LYS A C 1
ATOM 629 O O . LYS A 1 85 ? 4.058 -2.268 -5.764 1.00 91.69 85 LYS A O 1
ATOM 634 N N . LEU A 1 86 ? 4.573 -2.882 -7.860 1.00 93.25 86 LEU A N 1
ATOM 635 C CA . LEU A 1 86 ? 3.224 -2.882 -8.415 1.00 93.25 86 LEU A CA 1
ATOM 636 C C . LEU A 1 86 ? 2.288 -3.825 -7.647 1.00 93.25 86 LEU A C 1
ATOM 638 O O . LEU A 1 86 ? 1.216 -3.414 -7.212 1.00 93.25 86 LEU A O 1
ATOM 642 N N . LYS A 1 87 ? 2.714 -5.069 -7.380 1.00 95.38 87 LYS A N 1
ATOM 643 C CA . LYS A 1 87 ? 1.939 -6.015 -6.551 1.00 95.38 87 LYS A CA 1
ATOM 644 C C . LYS A 1 87 ? 1.703 -5.486 -5.134 1.00 95.38 87 LYS A C 1
ATOM 646 O O . LYS A 1 87 ? 0.623 -5.684 -4.583 1.00 95.38 87 LYS A O 1
ATOM 651 N N . ASN A 1 88 ? 2.690 -4.823 -4.535 1.00 95.50 88 ASN A N 1
ATOM 652 C CA . ASN A 1 88 ? 2.556 -4.243 -3.199 1.00 95.50 88 ASN A CA 1
ATOM 653 C C . ASN A 1 88 ? 1.603 -3.042 -3.183 1.00 95.50 88 ASN A C 1
ATOM 655 O O . ASN A 1 88 ? 0.766 -2.953 -2.288 1.00 95.50 88 ASN A O 1
ATOM 659 N N . LEU A 1 89 ? 1.697 -2.147 -4.166 1.00 95.38 89 LEU A N 1
ATOM 660 C CA . LEU A 1 89 ? 0.814 -0.987 -4.277 1.00 95.38 89 LEU A CA 1
ATOM 661 C C . LEU A 1 89 ? -0.624 -1.401 -4.579 1.00 95.38 89 LEU A C 1
ATOM 663 O O . LEU A 1 89 ? -1.524 -0.93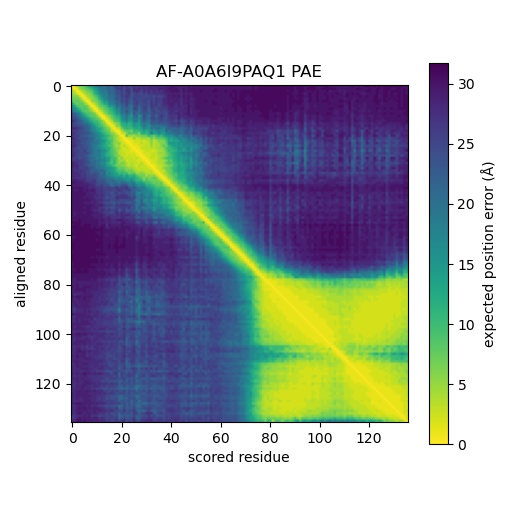5 -3.894 1.00 95.38 89 LEU A O 1
ATOM 667 N N . LYS A 1 90 ? -0.842 -2.374 -5.473 1.00 94.62 90 LYS A N 1
ATOM 668 C CA . LYS A 1 90 ? -2.169 -2.967 -5.711 1.00 94.62 90 LYS A CA 1
ATOM 669 C C . LYS A 1 90 ? -2.783 -3.546 -4.435 1.00 94.62 90 LYS A C 1
ATOM 671 O O . LYS A 1 90 ? -3.965 -3.352 -4.176 1.00 94.62 90 LYS A O 1
ATOM 676 N N . LYS A 1 91 ? -1.981 -4.217 -3.595 1.00 97.56 91 LYS A N 1
ATOM 677 C CA . LYS A 1 91 ? -2.446 -4.708 -2.285 1.00 97.56 91 LYS A CA 1
ATOM 678 C C . LYS A 1 91 ? -2.838 -3.568 -1.346 1.00 97.56 91 LYS A C 1
ATOM 680 O O . LYS A 1 91 ? -3.871 -3.671 -0.695 1.00 97.56 91 LYS A O 1
ATOM 685 N N . LYS A 1 92 ? -2.029 -2.505 -1.266 1.00 95.50 92 LYS A N 1
ATOM 686 C CA . LYS A 1 92 ? -2.331 -1.327 -0.437 1.00 95.50 92 LYS A CA 1
ATOM 687 C C . LYS A 1 92 ? -3.588 -0.607 -0.921 1.00 95.50 92 LYS A C 1
ATOM 689 O O . LYS A 1 92 ? -4.419 -0.256 -0.094 1.00 95.50 92 LYS A O 1
ATOM 694 N N . LEU A 1 93 ? -3.728 -0.442 -2.236 1.00 96.00 93 LEU A N 1
ATOM 695 C CA . LEU A 1 93 ? -4.897 0.161 -2.862 1.00 96.00 93 LEU A CA 1
ATOM 696 C C . LEU A 1 93 ? -6.159 -0.619 -2.498 1.00 96.00 93 LEU A C 1
ATOM 698 O O . LEU A 1 93 ? -7.071 -0.046 -1.919 1.00 96.00 93 LEU A O 1
ATOM 702 N N . ARG A 1 94 ? -6.151 -1.941 -2.704 1.00 96.25 94 ARG A N 1
ATOM 703 C CA . ARG A 1 94 ? -7.281 -2.799 -2.337 1.00 96.25 94 ARG A CA 1
ATOM 704 C C . ARG A 1 94 ? -7.627 -2.710 -0.850 1.00 96.25 94 ARG A C 1
ATOM 706 O O . ARG A 1 94 ? -8.790 -2.604 -0.506 1.00 96.25 94 ARG A O 1
ATOM 713 N N . GLN A 1 95 ? -6.633 -2.732 0.041 1.00 96.12 95 GLN A N 1
ATOM 714 C CA . GLN A 1 95 ? -6.885 -2.597 1.483 1.00 96.12 95 GLN A CA 1
ATOM 715 C C . GLN A 1 95 ? -7.529 -1.257 1.846 1.00 96.12 95 GLN A C 1
ATOM 717 O O . GLN A 1 95 ? -8.349 -1.205 2.758 1.00 96.12 95 GLN A O 1
ATOM 722 N N . ALA A 1 96 ? -7.130 -0.180 1.173 1.00 94.50 96 ALA A N 1
ATOM 723 C CA . ALA A 1 96 ? -7.693 1.139 1.404 1.00 94.50 96 ALA A CA 1
ATOM 724 C C . ALA A 1 96 ? -9.105 1.269 0.803 1.00 94.50 96 ALA A C 1
ATOM 726 O O . ALA A 1 96 ? -9.966 1.871 1.433 1.00 94.50 96 ALA A O 1
ATOM 727 N N . GLU A 1 97 ? -9.374 0.643 -0.346 1.00 94.50 97 GLU A N 1
ATOM 728 C CA . GLU A 1 97 ? -10.714 0.555 -0.947 1.00 94.50 97 GLU A CA 1
ATOM 729 C C . GLU A 1 97 ? -11.669 -0.313 -0.116 1.00 94.50 97 GLU A C 1
ATOM 731 O O . GLU A 1 97 ? -12.792 0.105 0.140 1.00 94.50 97 GLU A O 1
ATOM 736 N N . ASP A 1 98 ? -11.216 -1.467 0.385 1.00 94.81 98 ASP A N 1
ATOM 737 C CA . ASP A 1 98 ? -11.993 -2.307 1.307 1.00 94.81 98 ASP A CA 1
ATOM 738 C C . ASP A 1 98 ? -12.336 -1.522 2.589 1.00 94.81 98 ASP A C 1
ATOM 740 O O . ASP A 1 98 ? -13.439 -1.625 3.124 1.00 94.81 98 ASP A O 1
ATOM 744 N N . LEU A 1 99 ? -11.393 -0.714 3.089 1.00 94.44 99 LEU A N 1
ATOM 745 C CA . LEU A 1 99 ? -11.618 0.166 4.234 1.00 94.44 99 LEU A CA 1
ATOM 746 C C . LEU A 1 99 ? -12.652 1.246 3.899 1.00 94.44 99 LEU A C 1
ATOM 748 O O . LEU A 1 99 ? -13.573 1.441 4.686 1.00 94.44 99 LEU A O 1
ATOM 752 N N . GLN A 1 100 ? -12.535 1.902 2.741 1.00 92.12 100 GLN A N 1
ATOM 753 C CA . GLN A 1 100 ? -13.502 2.896 2.266 1.00 92.12 100 GLN A CA 1
ATOM 754 C C . GLN A 1 100 ? -14.901 2.286 2.174 1.00 92.12 100 GLN A C 1
ATOM 756 O O . GLN A 1 100 ? -15.841 2.845 2.721 1.00 92.12 100 GLN A O 1
ATOM 761 N N . GLN A 1 101 ? -15.027 1.094 1.587 1.00 94.31 101 GLN A N 1
ATOM 762 C CA . GLN A 1 101 ? -16.301 0.393 1.472 1.00 94.31 101 GLN A CA 1
ATOM 763 C C . GLN A 1 101 ? -16.914 0.093 2.844 1.00 94.31 101 GLN A C 1
ATOM 765 O O . GLN A 1 101 ? -18.121 0.234 3.018 1.00 94.31 101 GLN A O 1
ATOM 770 N N . LYS A 1 102 ? -16.102 -0.294 3.834 1.00 94.00 102 LYS A N 1
ATOM 771 C CA . LYS A 1 102 ? -16.582 -0.520 5.204 1.00 94.00 102 LYS A CA 1
ATOM 772 C C . LYS A 1 102 ? -17.071 0.761 5.870 1.00 94.00 102 LYS A C 1
ATOM 774 O O . LYS A 1 102 ? -18.108 0.726 6.525 1.00 94.00 102 LYS A O 1
ATOM 779 N N . VAL A 1 103 ? -16.365 1.871 5.666 1.00 91.94 103 VAL A N 1
ATOM 780 C CA . VAL A 1 103 ? -16.798 3.198 6.127 1.00 91.94 103 VAL A CA 1
ATOM 781 C C . VAL A 1 103 ? -18.106 3.606 5.445 1.00 91.94 103 VAL A C 1
ATOM 783 O O . VAL A 1 103 ? -19.057 3.966 6.127 1.00 91.94 103 VAL A O 1
ATOM 786 N N . ASP A 1 104 ? -18.197 3.463 4.123 1.00 90.88 104 ASP A N 1
ATOM 787 C CA . ASP A 1 104 ? -19.384 3.831 3.341 1.00 90.88 104 ASP A CA 1
ATOM 788 C C . ASP A 1 104 ? -20.595 2.943 3.664 1.00 90.88 104 ASP A C 1
ATOM 790 O O . ASP A 1 104 ? -21.734 3.405 3.653 1.00 90.88 104 ASP A O 1
ATOM 794 N N . SER A 1 105 ? -20.360 1.665 3.981 1.00 93.12 105 SER A N 1
ATOM 795 C CA . SER A 1 105 ? -21.402 0.729 4.422 1.00 93.12 105 SER A CA 1
ATOM 796 C C . SER A 1 105 ? -21.877 0.966 5.859 1.00 93.12 105 SER A C 1
ATOM 798 O O . SER A 1 105 ? -22.866 0.363 6.271 1.00 93.12 105 SER A O 1
ATOM 800 N N . GLY A 1 106 ? -21.172 1.806 6.624 1.00 88.50 106 GLY A N 1
ATOM 801 C CA . GLY A 1 106 ? -21.432 2.011 8.047 1.00 88.50 106 GLY A CA 1
ATOM 802 C C . GLY A 1 106 ? -21.002 0.841 8.939 1.00 88.50 106 GLY A C 1
ATOM 803 O O . GLY A 1 106 ? -21.408 0.786 10.089 1.00 88.50 106 GLY A O 1
ATOM 804 N N . GLU A 1 107 ? -20.185 -0.106 8.452 1.00 93.12 107 GLU A N 1
ATOM 805 C CA . GLU A 1 107 ? -19.572 -1.142 9.309 1.00 93.12 107 GLU A CA 1
ATOM 806 C C . GLU A 1 107 ? -18.514 -0.530 10.247 1.00 93.12 107 GLU A C 1
ATOM 808 O O . GLU A 1 107 ? -18.231 -1.067 11.317 1.00 93.12 107 GLU A O 1
ATOM 813 N N . ILE A 1 108 ? -17.911 0.595 9.844 1.00 89.00 108 ILE A N 1
ATOM 814 C CA . ILE A 1 108 ? -17.002 1.392 10.675 1.00 89.00 108 ILE A CA 1
ATOM 815 C C . ILE A 1 108 ? -17.690 2.719 11.001 1.00 89.00 108 ILE A C 1
ATOM 817 O O . ILE A 1 108 ? -17.690 3.629 10.175 1.00 89.00 108 ILE A O 1
ATOM 821 N N 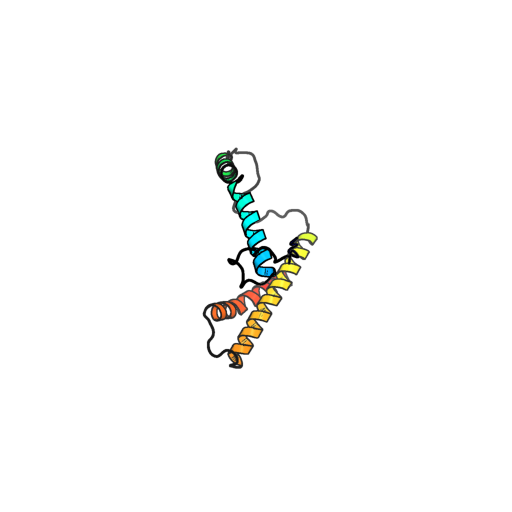. ASP A 1 109 ? -18.227 2.827 12.217 1.00 81.81 109 ASP A N 1
ATOM 822 C CA . ASP A 1 109 ? -18.910 4.035 12.702 1.00 81.81 109 ASP A CA 1
ATOM 823 C C . ASP A 1 109 ? -17.940 5.207 12.952 1.00 81.81 109 ASP A C 1
ATOM 825 O O . ASP A 1 109 ? -18.209 6.347 12.574 1.00 81.81 109 ASP A O 1
ATOM 829 N N . GLU A 1 110 ? -16.774 4.936 13.553 1.00 85.69 110 GLU A N 1
ATOM 830 C CA . GLU A 1 110 ? -15.744 5.945 13.829 1.00 85.69 110 GLU A CA 1
ATOM 831 C C . GLU A 1 110 ? -14.437 5.635 13.097 1.00 85.69 110 GLU A C 1
ATOM 833 O O . GLU A 1 110 ? -13.660 4.755 13.474 1.00 85.69 110 GLU A O 1
ATOM 838 N N . VAL A 1 111 ? -14.161 6.413 12.050 1.00 90.56 111 VAL A N 1
ATOM 839 C CA . VAL A 1 111 ? -12.906 6.311 11.300 1.00 90.56 111 VAL A CA 1
ATOM 840 C C . VAL A 1 111 ? -11.759 6.876 12.131 1.00 90.56 111 VAL A C 1
ATOM 842 O O . VAL A 1 111 ? -11.704 8.083 12.401 1.00 90.56 111 VAL A O 1
ATOM 845 N N . THR A 1 112 ? -10.801 6.023 12.496 1.00 92.19 112 THR A N 1
ATOM 846 C CA . THR A 1 112 ? -9.619 6.456 13.254 1.00 92.19 112 THR A CA 1
ATOM 847 C C . THR A 1 112 ? -8.722 7.368 12.411 1.00 92.19 112 THR A C 1
ATOM 849 O O . THR A 1 112 ? -8.776 7.364 11.179 1.00 92.19 112 THR A O 1
ATOM 852 N N . LYS A 1 113 ? -7.865 8.168 13.059 1.00 93.31 113 LYS A N 1
ATOM 853 C CA . LYS A 1 113 ? -6.967 9.104 12.358 1.00 93.31 113 LYS A CA 1
ATOM 854 C C . LYS A 1 113 ? -6.114 8.398 11.294 1.00 93.31 113 LYS A C 1
ATOM 856 O O . LYS A 1 113 ? -6.095 8.827 10.145 1.00 93.31 113 LYS A O 1
ATOM 861 N N . ASP A 1 114 ? -5.517 7.264 11.647 1.00 89.94 114 ASP A N 1
ATOM 862 C CA . ASP A 1 114 ? -4.724 6.441 10.729 1.00 89.94 114 ASP A CA 1
ATOM 863 C C . ASP A 1 114 ? -5.544 5.912 9.545 1.00 89.94 114 ASP A C 1
ATOM 865 O O . ASP A 1 114 ? -5.035 5.772 8.434 1.00 89.94 114 ASP A O 1
ATOM 869 N N . GLN A 1 115 ? -6.819 5.580 9.765 1.00 93.69 115 GLN A N 1
ATOM 870 C CA . GLN A 1 115 ? -7.704 5.138 8.692 1.00 93.69 115 GLN A CA 1
ATOM 871 C C . GLN A 1 115 ? -8.024 6.296 7.742 1.00 93.69 115 GLN A C 1
ATOM 873 O O . GLN A 1 115 ? -7.940 6.106 6.532 1.00 93.69 115 GLN A O 1
ATOM 878 N N . LYS A 1 116 ? -8.280 7.507 8.257 1.00 92.62 116 LYS A N 1
ATOM 879 C CA . LYS A 1 116 ? -8.456 8.707 7.419 1.00 92.62 116 LYS A CA 1
ATOM 880 C C . LYS A 1 116 ? -7.220 8.997 6.570 1.00 92.62 116 LYS A C 1
ATOM 882 O O . LYS A 1 116 ? -7.358 9.301 5.391 1.00 92.62 116 LYS A O 1
ATOM 887 N N . GLU A 1 117 ? -6.024 8.859 7.139 1.00 94.00 117 GLU A N 1
ATOM 888 C CA . GLU A 1 117 ? -4.769 9.023 6.393 1.00 94.00 117 GLU A CA 1
ATOM 889 C C . GLU A 1 117 ? -4.581 7.941 5.314 1.00 94.00 117 GLU A C 1
ATOM 891 O O . GLU A 1 117 ? -4.083 8.218 4.224 1.00 94.00 117 GLU A O 1
ATOM 896 N N . LYS A 1 118 ? -5.021 6.702 5.566 1.00 94.44 118 LYS A N 1
ATOM 897 C CA . LYS A 1 118 ? -5.024 5.648 4.535 1.00 94.44 118 LYS A CA 1
ATOM 898 C C . LYS A 1 118 ? -5.997 5.957 3.403 1.00 94.44 118 LYS A C 1
ATOM 900 O O . LYS A 1 118 ? -5.639 5.747 2.247 1.00 94.44 118 LYS A O 1
ATOM 905 N N . LEU A 1 119 ? -7.188 6.457 3.731 1.00 93.19 119 LEU A N 1
ATOM 906 C CA . LEU A 1 119 ? -8.197 6.849 2.747 1.00 93.19 119 LEU A CA 1
ATOM 907 C C . LEU A 1 119 ? -7.731 8.037 1.903 1.00 93.19 119 LEU A C 1
ATOM 909 O O . LEU A 1 119 ? -7.841 7.992 0.681 1.00 93.19 119 LEU A O 1
ATOM 913 N N . SER A 1 120 ? -7.116 9.056 2.514 1.00 93.56 120 SER A N 1
ATOM 914 C CA . SER A 1 120 ? -6.575 10.198 1.764 1.00 93.56 120 SER A CA 1
ATOM 915 C C . SER A 1 120 ? -5.439 9.798 0.819 1.00 93.56 120 SER A C 1
ATOM 917 O O . SER A 1 120 ? -5.232 10.439 -0.209 1.00 93.56 120 SER A O 1
ATOM 919 N N . ARG A 1 121 ? -4.720 8.708 1.119 1.00 94.38 121 ARG A N 1
ATOM 920 C CA . ARG A 1 121 ? -3.646 8.185 0.267 1.00 94.38 121 ARG A CA 1
ATOM 921 C C . ARG A 1 121 ? -4.134 7.290 -0.881 1.00 94.38 121 ARG A C 1
ATOM 923 O O . ARG A 1 121 ? -3.311 6.908 -1.711 1.00 94.38 121 ARG A O 1
ATOM 930 N N . VAL A 1 122 ? -5.429 6.965 -0.964 1.00 94.00 122 VAL A N 1
ATOM 931 C CA . VAL A 1 122 ? -5.999 6.104 -2.023 1.00 94.00 122 VAL A CA 1
ATOM 932 C C . VAL A 1 122 ? -5.692 6.650 -3.412 1.00 94.00 122 VAL A C 1
ATOM 934 O O . VAL A 1 122 ? -5.201 5.905 -4.256 1.00 94.00 122 VAL A O 1
ATOM 937 N N . GLU A 1 123 ? -5.930 7.943 -3.639 1.00 93.44 123 GLU A N 1
ATOM 938 C CA . GLU A 1 123 ? -5.705 8.581 -4.941 1.00 93.44 123 GLU A CA 1
ATOM 939 C C . GLU A 1 123 ? -4.239 8.471 -5.360 1.00 93.44 123 GLU A C 1
ATOM 941 O O . GLU A 1 123 ? -3.937 7.954 -6.432 1.00 93.44 123 GLU A O 1
ATOM 946 N N . THR A 1 124 ? -3.305 8.785 -4.457 1.00 94.50 124 THR A N 1
ATOM 947 C CA . THR A 1 124 ? -1.885 8.655 -4.797 1.00 94.50 124 THR A CA 1
ATOM 948 C C . THR A 1 124 ? -1.451 7.205 -5.020 1.00 94.50 124 THR A C 1
ATOM 950 O O . THR A 1 124 ? -0.556 6.952 -5.822 1.00 94.50 124 THR A O 1
ATOM 953 N N . LEU A 1 125 ? -2.050 6.235 -4.318 1.00 95.12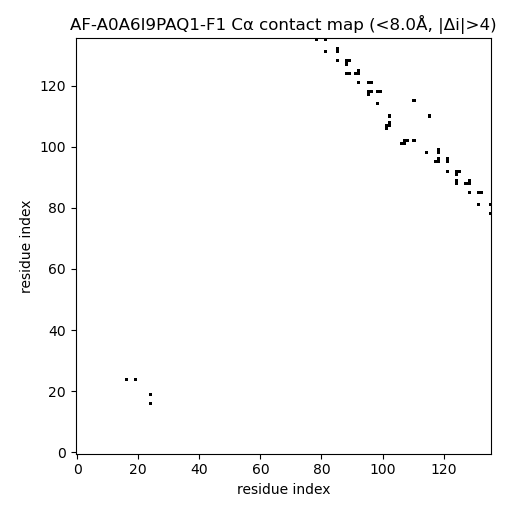 125 LEU A N 1
ATOM 954 C CA . LEU A 1 125 ? -1.787 4.817 -4.584 1.00 95.12 125 LEU A CA 1
ATOM 955 C C . LEU A 1 125 ? -2.288 4.405 -5.973 1.00 95.12 125 LEU A C 1
ATOM 957 O O . LEU A 1 125 ? -1.615 3.608 -6.623 1.00 95.12 125 LEU A O 1
ATOM 961 N N . ARG A 1 126 ? -3.431 4.936 -6.435 1.00 93.50 126 ARG A N 1
ATOM 962 C CA . ARG A 1 126 ? -3.934 4.706 -7.800 1.00 93.50 126 ARG A CA 1
ATOM 963 C C . ARG A 1 126 ? -2.987 5.292 -8.837 1.00 93.50 126 ARG A C 1
ATOM 965 O O . ARG A 1 126 ? -2.597 4.568 -9.750 1.00 93.50 126 ARG A O 1
ATOM 972 N N . ASP A 1 127 ? -2.565 6.538 -8.650 1.00 94.69 127 ASP A N 1
ATOM 973 C CA . ASP A 1 127 ? -1.644 7.210 -9.570 1.00 94.69 127 ASP A CA 1
ATOM 974 C C . ASP A 1 127 ? -0.306 6.474 -9.674 1.00 94.69 127 A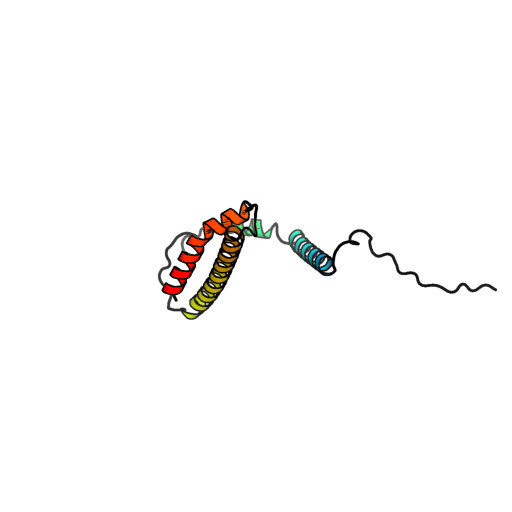SP A C 1
ATOM 976 O O . ASP A 1 127 ? 0.180 6.222 -10.775 1.00 94.69 127 ASP A O 1
ATOM 980 N N . GLU A 1 128 ? 0.269 6.053 -8.541 1.00 92.50 128 GLU A N 1
ATOM 981 C CA . GLU A 1 128 ? 1.545 5.330 -8.531 1.00 92.50 128 GLU A CA 1
ATOM 982 C C . GLU A 1 128 ? 1.427 3.945 -9.190 1.00 92.50 128 GLU A C 1
ATOM 984 O O . GLU A 1 128 ? 2.351 3.509 -9.878 1.00 92.50 128 GLU A O 1
ATOM 989 N N . VAL A 1 129 ? 0.293 3.249 -9.025 1.00 94.12 129 VAL A N 1
ATOM 990 C CA . VAL A 1 129 ? 0.024 2.002 -9.763 1.00 94.12 129 VAL A CA 1
ATOM 991 C C . VAL A 1 129 ? -0.048 2.276 -11.263 1.00 94.12 129 VAL A C 1
ATOM 993 O O . VAL A 1 129 ? 0.619 1.580 -12.021 1.00 94.12 129 VAL A O 1
ATOM 996 N N . LEU A 1 130 ? -0.807 3.288 -11.684 1.00 93.06 130 LEU A N 1
ATOM 997 C CA . LEU A 1 130 ? -1.036 3.611 -13.094 1.00 93.06 130 LEU A CA 1
ATOM 998 C C . LEU A 1 130 ? 0.258 4.062 -13.789 1.00 93.06 130 LEU A C 1
ATOM 1000 O O . LEU A 1 130 ? 0.525 3.685 -14.930 1.00 93.06 130 LEU A O 1
ATOM 1004 N N . GLN A 1 131 ? 1.105 4.806 -13.077 1.00 90.50 131 GLN A N 1
ATOM 1005 C CA . GLN A 1 131 ? 2.443 5.160 -13.537 1.00 90.50 131 GLN A CA 1
ATOM 1006 C C . GLN A 1 131 ? 3.320 3.916 -13.728 1.00 90.50 131 GLN A C 1
ATOM 1008 O O . GLN A 1 131 ? 3.903 3.742 -14.795 1.00 90.50 131 GLN A O 1
ATOM 1013 N N . LEU A 1 132 ? 3.376 3.021 -12.738 1.00 88.81 132 LEU A N 1
ATOM 1014 C CA . LEU A 1 132 ? 4.167 1.790 -12.842 1.00 88.81 132 LEU A CA 1
ATOM 1015 C C . LEU A 1 132 ? 3.637 0.823 -13.910 1.00 88.81 132 LEU A C 1
ATOM 1017 O O . LEU A 1 132 ? 4.420 0.048 -14.447 1.00 88.81 132 LEU A O 1
ATOM 1021 N N . GLU A 1 133 ? 2.337 0.849 -14.217 1.00 88.25 133 GLU A N 1
ATOM 1022 C CA . GLU A 1 133 ? 1.755 0.103 -15.343 1.00 88.25 133 GLU A CA 1
ATOM 1023 C C . GLU A 1 133 ? 2.154 0.693 -16.698 1.00 88.25 133 GLU A C 1
ATOM 1025 O O . GLU A 1 133 ? 2.328 -0.059 -17.648 1.00 88.25 133 GLU A O 1
ATOM 1030 N N . ARG A 1 134 ? 2.324 2.018 -16.792 1.00 88.12 134 ARG A N 1
ATOM 1031 C CA . ARG A 1 134 ? 2.800 2.696 -18.009 1.00 88.12 134 ARG A CA 1
ATOM 1032 C C . ARG A 1 134 ? 4.303 2.508 -18.239 1.00 88.12 134 ARG A C 1
ATOM 1034 O O . ARG A 1 134 ? 4.752 2.532 -19.378 1.00 88.12 134 ARG A O 1
ATOM 1041 N N . GLU A 1 135 ? 5.071 2.377 -17.161 1.00 80.44 135 GLU A N 1
ATOM 1042 C CA . GLU A 1 135 ? 6.527 2.172 -17.175 1.00 80.44 135 GLU A CA 1
ATOM 1043 C C . GLU A 1 135 ? 6.944 0.687 -17.288 1.00 80.44 135 GLU A C 1
ATOM 1045 O O . GLU A 1 135 ? 8.142 0.381 -17.206 1.00 80.44 135 GLU A O 1
ATOM 1050 N N . SER A 1 136 ? 5.974 -0.228 -17.416 1.00 70.44 136 SER A N 1
ATOM 1051 C CA . SER A 1 136 ? 6.166 -1.681 -17.543 1.00 70.44 136 SER A CA 1
ATOM 1052 C C . SER A 1 136 ? 5.869 -2.182 -18.949 1.00 70.44 136 SER A C 1
ATOM 1054 O O . SER A 1 136 ? 6.372 -3.295 -19.220 1.00 70.44 136 SER A O 1
#

pLDDT: mean 71.75, std 18.98, range [40.19, 97.56]

Secondary structure (DSSP, 8-state):
--------------GGGTT--HHHHHHHHHHHHHHHHHHTTSSHHHHHHHHT----SS-----S-------S--HHHHHHHHHHHHHHHHHHHHHHHHHHHHHHTTS-SS--HHHHHHHHTHHHHHHHHHHHHHT-

Radius of gyration: 27.97 Å; Cα contacts (8 Å, |Δi|>4): 31; chains: 1; bounding box: 62×64×78 Å

Mean predicted aligned error: 20.1 Å